Protein AF-A0A0M9YI30-F1 (afdb_monomer_lite)

pLDDT: mean 91.98, std 7.44, range [60.88, 98.0]

Sequence (126 aa):
MAKAGYGKRDAPDQAPRRADDFAGLEPREAAIAGYIDRLPEGAAIGYKVLAEELPDYGQQACRSALDRLTRAGHLRRIRIHLAQADGRRRWVTRTYFSRTARDADWWAAHVRFVRGLDAPGQPPAP

Radius of gyration: 14.35 Å; chains: 1; bounding box: 35×30×41 Å

Foldseek 3Di:
DADPPEEEDEDPDADPDDPCLCVVDDPLLSVLLVVRVPDDGRDHQQLCVSCVVPVVAHSVRSVVSQLVCQQQQQKFWWWAWDQDPVRDIDTDIYIYGGSHRDALVRVVVVNVVRVTDGDPPHDHHD

Structure (mmCIF, N/CA/C/O backbone):
data_AF-A0A0M9YI30-F1
#
_entry.id   AF-A0A0M9YI30-F1
#
loop_
_atom_site.group_PDB
_atom_site.id
_atom_site.type_symbol
_atom_site.label_atom_id
_atom_site.label_alt_id
_atom_site.label_comp_id
_atom_site.label_asym_id
_atom_site.label_entity_id
_atom_site.label_seq_id
_atom_site.pdbx_PDB_ins_code
_atom_site.Cartn_x
_atom_site.Cartn_y
_atom_site.Cartn_z
_atom_site.occupancy
_atom_site.B_iso_or_equiv
_atom_site.auth_seq_id
_atom_site.auth_comp_id
_atom_site.auth_asym_id
_atom_site.auth_atom_id
_atom_site.pdbx_PDB_model_num
ATOM 1 N N . MET A 1 1 ? 9.765 2.612 11.764 1.00 77.69 1 MET A N 1
ATOM 2 C CA . MET A 1 1 ? 8.367 2.279 12.147 1.00 77.69 1 MET A CA 1
ATOM 3 C C . MET A 1 1 ? 7.465 3.496 11.999 1.00 77.69 1 MET A C 1
ATOM 5 O O . MET A 1 1 ? 7.935 4.605 12.223 1.00 77.69 1 MET A O 1
ATOM 9 N N . ALA A 1 2 ? 6.196 3.320 11.613 1.00 74.62 2 ALA A N 1
ATOM 10 C CA . ALA A 1 2 ? 5.243 4.433 11.570 1.00 74.62 2 ALA A CA 1
ATOM 11 C C . ALA A 1 2 ? 4.769 4.823 12.982 1.00 74.62 2 ALA A C 1
ATOM 13 O O . ALA A 1 2 ? 4.845 4.026 13.918 1.00 74.62 2 ALA A O 1
ATOM 14 N N . LYS A 1 3 ? 4.230 6.042 13.137 1.00 73.50 3 LYS A N 1
ATOM 15 C CA . LYS A 1 3 ? 3.536 6.439 14.375 1.00 73.50 3 LYS A CA 1
ATOM 16 C C . LYS A 1 3 ? 2.410 5.439 14.681 1.00 73.50 3 LYS A C 1
ATOM 18 O O . LYS A 1 3 ? 1.760 4.947 13.759 1.00 73.50 3 LYS A O 1
ATOM 23 N N . ALA A 1 4 ? 2.140 5.171 15.962 1.00 63.25 4 ALA A N 1
ATOM 24 C CA . ALA A 1 4 ? 1.087 4.241 16.380 1.00 63.25 4 ALA A CA 1
ATOM 25 C C . ALA A 1 4 ? -0.241 4.556 15.669 1.00 63.25 4 ALA A C 1
ATOM 27 O O . ALA A 1 4 ? -0.662 5.711 15.638 1.00 63.25 4 ALA A O 1
ATOM 28 N N . GLY A 1 5 ? -0.881 3.547 15.071 1.00 60.88 5 GLY A N 1
ATOM 29 C CA . GLY A 1 5 ? -2.114 3.690 14.282 1.00 60.88 5 GLY A CA 1
ATOM 30 C C . GLY A 1 5 ? -1.926 4.028 12.796 1.00 60.88 5 GLY A C 1
ATOM 31 O O . GLY A 1 5 ? -2.899 3.912 12.052 1.00 60.88 5 GLY A O 1
ATOM 32 N N . TYR A 1 6 ? -0.709 4.367 12.365 1.00 71.00 6 TYR A N 1
ATOM 33 C CA . TYR A 1 6 ? -0.321 4.607 10.970 1.00 71.00 6 TYR A CA 1
ATOM 34 C C . TYR A 1 6 ? 0.507 3.423 10.430 1.00 71.00 6 TYR A C 1
ATOM 36 O O . TYR A 1 6 ? 0.844 2.506 11.181 1.00 71.00 6 TYR A O 1
ATOM 44 N N . GLY A 1 7 ? 0.828 3.441 9.133 1.00 83.38 7 GLY A N 1
ATOM 45 C CA . GLY A 1 7 ? 1.699 2.448 8.488 1.00 83.38 7 GLY A CA 1
ATOM 46 C C . GLY A 1 7 ? 0.969 1.375 7.675 1.00 83.38 7 GLY A C 1
ATOM 47 O O . GLY A 1 7 ? -0.261 1.408 7.549 1.00 83.38 7 GLY A O 1
ATOM 48 N N . LYS A 1 8 ? 1.767 0.461 7.108 1.00 94.25 8 LYS A N 1
ATOM 49 C CA . LYS A 1 8 ? 1.347 -0.722 6.346 1.00 94.25 8 LYS A CA 1
ATOM 50 C C . LYS A 1 8 ? 0.415 -1.596 7.185 1.00 94.25 8 LYS A C 1
ATOM 52 O O . LYS A 1 8 ? 0.678 -1.804 8.371 1.00 94.25 8 LYS A O 1
ATOM 57 N N . ARG A 1 9 ? -0.639 -2.107 6.554 1.00 95.62 9 ARG A N 1
ATOM 58 C CA . ARG A 1 9 ? -1.507 -3.176 7.051 1.00 95.62 9 ARG A CA 1
ATOM 59 C C . ARG A 1 9 ? -1.617 -4.260 6.003 1.00 95.62 9 ARG A C 1
ATOM 61 O O . ARG A 1 9 ? -1.952 -3.942 4.869 1.00 95.62 9 ARG A O 1
ATOM 68 N N . ASP A 1 10 ? -1.377 -5.505 6.361 1.00 94.06 10 ASP A N 1
ATOM 69 C CA . ASP A 1 10 ? -1.645 -6.602 5.441 1.00 94.06 10 ASP A CA 1
ATOM 70 C C . ASP A 1 10 ? -3.156 -6.849 5.321 1.00 94.06 10 ASP A C 1
ATOM 72 O O . ASP A 1 10 ? -3.888 -6.962 6.306 1.00 94.06 10 ASP A O 1
ATOM 76 N N . ALA A 1 11 ? -3.639 -6.884 4.082 1.00 92.94 11 ALA A N 1
ATOM 77 C CA . ALA A 1 11 ? -4.985 -7.321 3.750 1.00 92.94 11 ALA A CA 1
ATOM 78 C C . ALA A 1 11 ? -5.132 -8.827 4.052 1.00 92.94 11 ALA A C 1
ATOM 80 O O . ALA A 1 11 ? -4.167 -9.573 3.865 1.00 92.94 11 ALA A O 1
ATOM 81 N N . PRO A 1 12 ? -6.307 -9.306 4.496 1.00 89.75 12 PRO A N 1
ATOM 82 C CA . PRO A 1 12 ? -6.532 -10.727 4.750 1.00 89.75 12 PRO A CA 1
ATOM 83 C C . PRO A 1 12 ? -6.586 -11.556 3.454 1.00 89.75 12 PRO A C 1
ATOM 85 O O . PRO A 1 12 ? -6.568 -11.017 2.341 1.00 89.75 12 PRO A O 1
ATOM 88 N N . ASP A 1 13 ? -6.660 -12.878 3.628 1.00 86.44 13 ASP A N 1
ATOM 89 C CA . ASP A 1 13 ? -6.968 -13.876 2.591 1.00 86.44 13 ASP A CA 1
ATOM 90 C C . ASP A 1 13 ? -6.032 -13.847 1.375 1.00 86.44 13 ASP A C 1
ATOM 92 O O . ASP A 1 13 ? -6.458 -14.040 0.234 1.00 86.44 13 ASP A O 1
ATOM 96 N N . GLN A 1 14 ? -4.755 -13.532 1.602 1.00 83.94 14 GLN A N 1
ATOM 97 C CA . GLN A 1 14 ? -3.741 -13.499 0.549 1.00 83.94 14 GLN A CA 1
ATOM 98 C C . GLN A 1 14 ? -3.326 -14.916 0.156 1.00 83.94 14 GLN A C 1
ATOM 100 O O . GLN A 1 14 ? -3.201 -15.799 1.008 1.00 83.94 14 GLN A O 1
ATOM 105 N N . ALA A 1 15 ? -3.050 -15.115 -1.132 1.00 82.75 15 ALA A N 1
ATOM 106 C CA . ALA A 1 15 ? -2.456 -16.358 -1.601 1.00 82.75 15 ALA A CA 1
ATOM 107 C C . ALA A 1 15 ? -1.066 -16.589 -0.960 1.00 82.75 15 ALA A C 1
ATOM 109 O O . ALA A 1 15 ? -0.390 -15.629 -0.554 1.00 82.75 15 ALA A O 1
ATOM 110 N N . PRO A 1 16 ? -0.603 -17.853 -0.874 1.00 84.88 16 PRO A N 1
ATOM 111 C CA . PRO A 1 16 ? 0.780 -18.154 -0.515 1.00 84.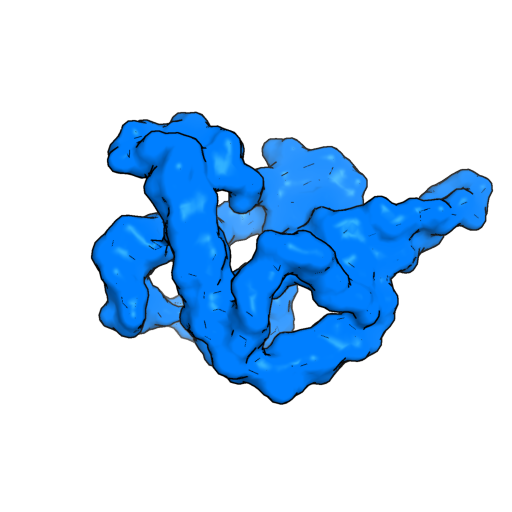88 16 PRO A CA 1
ATOM 112 C C . PRO A 1 16 ? 1.768 -17.372 -1.389 1.00 84.88 16 PRO A C 1
ATOM 114 O O . PRO A 1 16 ? 1.485 -17.132 -2.559 1.00 84.88 16 PRO A O 1
ATOM 117 N N . ARG A 1 17 ? 2.927 -16.998 -0.826 1.00 86.31 17 ARG A N 1
ATOM 118 C CA . ARG A 1 17 ? 4.000 -16.301 -1.563 1.00 86.31 17 ARG A CA 1
ATOM 119 C C . ARG A 1 17 ? 4.419 -17.102 -2.794 1.00 86.31 17 ARG A C 1
ATOM 121 O O . ARG A 1 17 ? 4.707 -18.293 -2.674 1.00 86.31 17 ARG A O 1
ATOM 128 N N . ARG A 1 18 ? 4.529 -16.428 -3.932 1.00 86.62 18 ARG A N 1
ATOM 129 C CA . ARG A 1 18 ? 5.069 -16.938 -5.190 1.00 86.62 18 ARG A CA 1
ATOM 130 C C . ARG A 1 18 ? 6.062 -15.940 -5.780 1.00 86.62 18 ARG A C 1
ATOM 132 O O . ARG A 1 18 ? 6.082 -14.761 -5.442 1.00 86.62 18 ARG A O 1
ATOM 139 N N . ALA A 1 19 ? 6.933 -16.430 -6.655 1.00 83.12 19 ALA A N 1
ATOM 140 C CA . ALA A 1 19 ? 7.932 -15.581 -7.303 1.00 83.12 19 ALA A CA 1
ATOM 141 C C . ALA A 1 19 ? 7.305 -14.592 -8.307 1.00 83.12 19 ALA A C 1
ATOM 143 O O . ALA A 1 19 ? 7.893 -13.555 -8.597 1.00 83.12 19 ALA A O 1
ATOM 144 N N . ASP A 1 20 ? 6.117 -14.908 -8.819 1.00 86.69 20 ASP A N 1
ATOM 145 C CA . ASP A 1 20 ? 5.411 -14.198 -9.885 1.00 86.69 20 ASP A CA 1
ATOM 146 C C . ASP A 1 20 ? 4.273 -13.295 -9.383 1.00 86.69 20 ASP A C 1
ATOM 148 O O . ASP A 1 20 ? 3.550 -12.721 -10.195 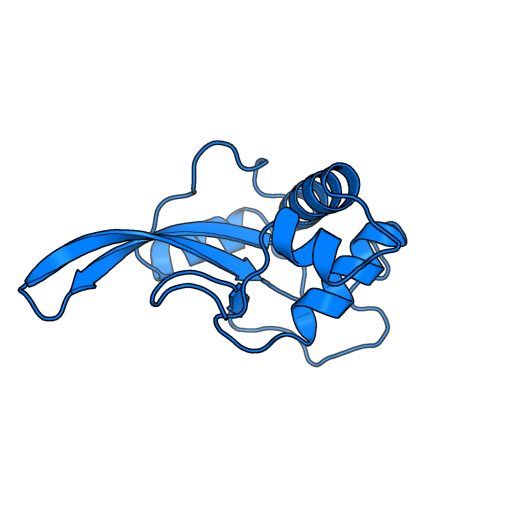1.00 86.69 20 ASP A O 1
ATOM 152 N N . ASP A 1 21 ? 4.148 -13.092 -8.067 1.00 89.50 21 ASP A N 1
ATOM 153 C CA . ASP A 1 21 ? 3.066 -12.302 -7.453 1.00 89.50 21 ASP A CA 1
ATOM 154 C C . ASP A 1 21 ? 2.948 -10.864 -8.005 1.00 89.50 21 ASP A C 1
ATOM 156 O O . ASP A 1 21 ? 1.879 -10.258 -7.956 1.00 89.50 21 ASP A O 1
ATOM 160 N N . PHE A 1 22 ? 4.039 -10.321 -8.556 1.00 95.44 22 PHE A N 1
ATOM 161 C CA . PHE A 1 22 ? 4.106 -8.980 -9.144 1.00 95.44 22 PHE A CA 1
ATOM 162 C C . PHE A 1 22 ? 4.470 -8.982 -10.635 1.00 95.44 22 PHE A C 1
ATOM 164 O O . PHE A 1 22 ? 4.834 -7.937 -11.169 1.00 95.44 22 PHE A O 1
ATOM 171 N N . ALA A 1 23 ? 4.384 -10.125 -11.323 1.00 90.69 23 ALA A N 1
ATOM 172 C CA . ALA A 1 23 ? 4.814 -10.256 -12.718 1.00 90.69 23 ALA A CA 1
ATOM 173 C C . ALA A 1 23 ? 4.024 -9.368 -13.703 1.00 90.69 23 ALA A C 1
ATOM 175 O O . ALA A 1 23 ? 4.520 -9.064 -14.783 1.00 90.69 23 ALA A O 1
ATOM 176 N N . GLY A 1 24 ? 2.814 -8.930 -13.333 1.00 91.19 24 GLY A N 1
ATOM 177 C CA . GLY A 1 24 ? 2.001 -7.992 -14.118 1.00 91.19 24 GLY A CA 1
ATOM 178 C C . GLY A 1 24 ? 2.360 -6.511 -13.934 1.00 91.19 24 GLY A C 1
ATOM 179 O O . GLY A 1 24 ? 1.700 -5.653 -14.516 1.00 91.19 24 GLY A O 1
ATOM 180 N N . LEU A 1 25 ? 3.355 -6.191 -13.101 1.00 96.25 25 LEU A N 1
ATOM 181 C CA . LEU A 1 25 ? 3.794 -4.823 -12.837 1.00 96.25 25 LEU A CA 1
ATOM 182 C C . L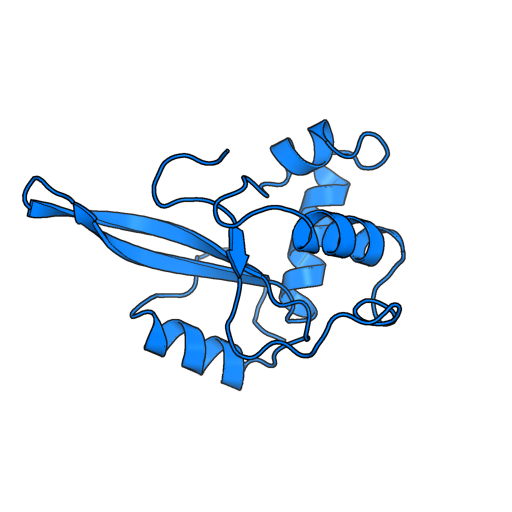EU A 1 25 ? 5.074 -4.491 -13.609 1.00 96.25 25 LEU A C 1
ATOM 184 O O . LEU A 1 25 ? 5.948 -5.333 -13.794 1.00 96.25 25 LEU A O 1
ATOM 188 N N . GLU A 1 26 ? 5.223 -3.217 -13.972 1.00 96.00 26 GLU A N 1
ATOM 189 C CA . GLU A 1 26 ? 6.491 -2.676 -14.466 1.00 96.00 26 GLU A CA 1
ATOM 190 C C . GLU A 1 26 ? 7.628 -2.898 -13.443 1.00 96.00 26 GLU A C 1
ATOM 192 O O . GLU A 1 26 ? 7.369 -2.877 -12.232 1.00 96.00 26 GLU A O 1
ATOM 197 N N . PRO A 1 27 ? 8.899 -3.041 -13.877 1.00 96.19 27 PRO A N 1
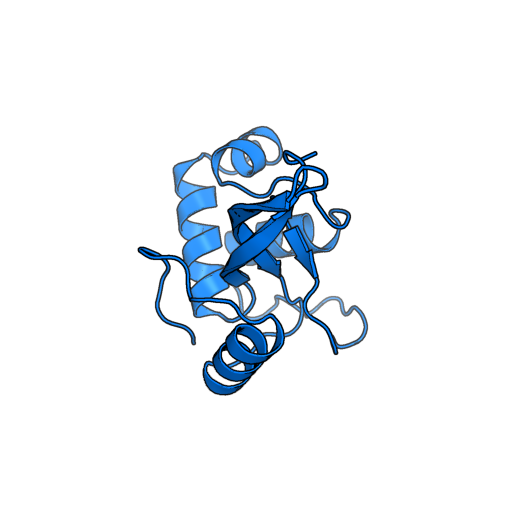ATOM 198 C CA . PRO A 1 27 ? 10.002 -3.446 -12.998 1.00 96.19 27 PRO A CA 1
ATOM 199 C C . PRO A 1 27 ? 10.155 -2.611 -11.719 1.00 96.19 27 PRO A C 1
ATOM 201 O O . PRO A 1 27 ? 10.390 -3.157 -10.640 1.00 96.19 27 PRO A O 1
ATOM 204 N N . ARG A 1 28 ? 9.967 -1.286 -11.807 1.00 97.19 28 ARG A N 1
ATOM 205 C CA . ARG A 1 28 ? 10.020 -0.387 -10.641 1.00 97.19 28 ARG A CA 1
ATOM 206 C C . ARG A 1 28 ? 8.904 -0.700 -9.645 1.00 97.19 28 ARG A C 1
ATOM 208 O O . ARG A 1 28 ? 9.144 -0.788 -8.443 1.00 97.19 28 ARG A O 1
ATOM 215 N N . GLU A 1 29 ? 7.675 -0.813 -10.132 1.00 97.94 29 GLU A N 1
ATOM 216 C CA . GLU A 1 29 ? 6.501 -1.097 -9.315 1.00 97.94 29 GLU A CA 1
ATOM 217 C C . GLU A 1 29 ? 6.599 -2.485 -8.666 1.00 97.94 29 GLU A C 1
ATOM 219 O O . GLU A 1 29 ? 6.329 -2.601 -7.470 1.00 97.94 29 GLU A O 1
ATOM 224 N N . ALA A 1 30 ? 7.071 -3.497 -9.402 1.00 97.19 30 ALA A N 1
ATOM 225 C CA . ALA A 1 30 ? 7.329 -4.836 -8.875 1.00 97.19 30 ALA A CA 1
ATOM 226 C C . ALA A 1 30 ? 8.401 -4.829 -7.770 1.00 97.19 30 ALA A C 1
ATOM 228 O O . ALA A 1 30 ? 8.202 -5.419 -6.706 1.00 97.19 30 ALA A O 1
ATOM 229 N N . ALA A 1 31 ? 9.513 -4.113 -7.977 1.00 96.38 31 ALA A N 1
ATOM 230 C CA . ALA A 1 31 ? 10.579 -3.993 -6.982 1.00 96.38 31 ALA A CA 1
ATOM 231 C C . ALA A 1 31 ? 10.084 -3.326 -5.686 1.00 96.38 31 ALA A C 1
ATOM 233 O O . ALA A 1 31 ? 10.338 -3.827 -4.586 1.00 96.38 31 ALA A O 1
ATOM 234 N N . ILE A 1 32 ? 9.329 -2.229 -5.807 1.00 97.69 32 ILE A N 1
ATOM 235 C CA . ILE A 1 32 ? 8.754 -1.513 -4.661 1.00 97.69 32 ILE A CA 1
ATOM 236 C C . ILE A 1 32 ? 7.697 -2.371 -3.949 1.00 97.69 32 ILE A C 1
ATOM 238 O O . ILE A 1 32 ? 7.695 -2.428 -2.720 1.00 97.69 32 ILE A O 1
ATOM 242 N N . ALA A 1 33 ? 6.830 -3.077 -4.681 1.00 97.50 33 ALA A N 1
ATOM 243 C CA . ALA A 1 33 ? 5.841 -3.981 -4.091 1.00 97.50 33 ALA A CA 1
ATOM 244 C C . ALA A 1 33 ? 6.500 -5.137 -3.329 1.00 97.50 33 ALA A C 1
ATOM 246 O O . ALA A 1 33 ? 6.118 -5.423 -2.194 1.00 97.50 33 ALA A O 1
ATOM 247 N N . GLY A 1 34 ? 7.543 -5.741 -3.904 1.00 96.31 34 GLY A N 1
ATOM 248 C CA . GLY A 1 34 ? 8.330 -6.781 -3.249 1.00 96.31 34 GLY A CA 1
ATOM 249 C C . GLY A 1 34 ? 9.033 -6.286 -1.985 1.00 96.31 34 GLY A C 1
ATOM 250 O O . GLY A 1 34 ? 9.087 -7.011 -0.991 1.00 96.31 34 GLY A O 1
ATOM 251 N N . TYR A 1 35 ? 9.540 -5.048 -1.982 1.00 96.44 35 TYR A N 1
ATOM 252 C CA . TYR A 1 35 ? 10.070 -4.426 -0.766 1.00 96.44 35 TYR A CA 1
ATOM 253 C C . TYR A 1 35 ? 8.972 -4.268 0.297 1.00 96.44 35 TYR A C 1
ATOM 255 O O . TYR A 1 35 ? 9.157 -4.723 1.424 1.00 96.44 35 TYR A O 1
ATOM 263 N N . ILE A 1 36 ? 7.805 -3.719 -0.066 1.00 96.81 36 ILE A N 1
ATOM 264 C CA . ILE A 1 36 ? 6.666 -3.538 0.850 1.00 96.81 36 ILE A CA 1
ATOM 265 C C . ILE A 1 36 ? 6.169 -4.878 1.423 1.00 96.81 36 ILE A C 1
ATOM 267 O O . ILE A 1 36 ? 5.896 -4.937 2.621 1.00 96.81 36 ILE A O 1
ATOM 271 N N . ASP A 1 37 ? 6.088 -5.954 0.630 1.00 95.56 37 ASP A N 1
ATOM 272 C CA . ASP A 1 37 ? 5.630 -7.282 1.091 1.00 95.56 37 ASP A CA 1
ATOM 273 C C . ASP A 1 37 ? 6.499 -7.865 2.215 1.00 95.56 37 ASP A C 1
ATOM 275 O O . ASP A 1 37 ? 6.006 -8.585 3.088 1.00 95.56 37 ASP A O 1
ATOM 279 N N . ARG A 1 38 ? 7.799 -7.551 2.209 1.00 94.00 38 ARG A N 1
ATOM 280 C CA . ARG A 1 38 ? 8.747 -8.013 3.232 1.00 94.00 38 ARG A CA 1
ATOM 281 C C . ARG A 1 38 ? 8.714 -7.170 4.503 1.00 94.00 38 ARG A C 1
ATOM 283 O O . ARG A 1 38 ? 9.218 -7.618 5.531 1.00 94.00 38 ARG A O 1
ATOM 290 N N . LEU A 1 39 ? 8.135 -5.970 4.455 1.00 94.88 39 LEU A N 1
ATOM 291 C CA . LEU A 1 39 ? 8.056 -5.108 5.625 1.00 94.88 39 LEU A CA 1
ATOM 292 C C . LEU A 1 39 ? 7.062 -5.654 6.657 1.00 94.88 39 LEU A C 1
ATOM 294 O O . LEU A 1 39 ? 5.976 -6.117 6.286 1.00 94.88 39 LEU A O 1
ATOM 298 N N . PRO A 1 40 ? 7.382 -5.530 7.956 1.00 92.81 40 PRO A N 1
ATOM 299 C CA . PRO A 1 40 ? 6.472 -5.935 9.010 1.00 92.81 40 PRO A CA 1
ATOM 300 C C . PRO A 1 40 ? 5.228 -5.043 9.059 1.00 92.81 40 PRO A C 1
ATOM 302 O O . PRO A 1 40 ? 5.207 -3.887 8.619 1.00 92.81 40 PRO A O 1
ATOM 305 N N . GLU A 1 41 ? 4.188 -5.592 9.669 1.00 91.94 41 GLU A N 1
ATOM 306 C CA . GLU A 1 41 ? 2.949 -4.901 9.997 1.00 91.94 41 GLU A CA 1
ATOM 307 C C . GLU A 1 41 ? 3.234 -3.587 10.761 1.00 91.94 41 GLU A C 1
ATOM 309 O O . GLU A 1 41 ? 3.967 -3.556 11.750 1.00 91.94 41 GLU A O 1
ATOM 314 N N . GLY A 1 42 ? 2.670 -2.463 10.304 1.00 91.94 42 GLY A N 1
ATOM 315 C CA . GLY A 1 42 ? 2.916 -1.134 10.883 1.00 91.94 42 GLY A CA 1
ATOM 316 C C . GLY A 1 42 ? 4.178 -0.406 10.392 1.00 91.94 42 GLY A C 1
ATOM 317 O O . GLY A 1 42 ? 4.467 0.700 10.868 1.00 91.94 42 GLY A O 1
ATOM 318 N N . ALA A 1 43 ? 4.921 -0.958 9.428 1.00 94.31 43 ALA A N 1
ATOM 319 C CA . ALA A 1 43 ? 6.028 -0.247 8.789 1.00 94.31 43 ALA A CA 1
ATOM 320 C C . ALA A 1 43 ? 5.565 1.047 8.091 1.00 94.31 43 ALA A C 1
ATOM 322 O O . ALA A 1 43 ? 4.426 1.167 7.631 1.00 94.31 43 ALA A O 1
ATOM 323 N N . ALA A 1 44 ? 6.447 2.043 8.008 1.00 93.38 44 ALA A N 1
ATOM 324 C CA . ALA A 1 44 ? 6.159 3.267 7.268 1.00 93.38 44 ALA A CA 1
ATOM 325 C C . ALA A 1 44 ? 6.440 3.036 5.777 1.00 93.38 44 ALA A C 1
ATOM 327 O O . ALA A 1 44 ? 7.536 2.632 5.422 1.00 93.38 44 ALA A O 1
ATOM 328 N N . ILE A 1 45 ? 5.451 3.299 4.920 1.00 95.06 45 ILE A N 1
ATOM 329 C CA . ILE A 1 45 ? 5.539 3.064 3.465 1.00 95.06 45 ILE A CA 1
ATOM 330 C C . ILE A 1 45 ? 5.140 4.302 2.651 1.00 95.06 45 ILE A C 1
ATOM 332 O O . ILE A 1 45 ? 4.601 4.211 1.552 1.00 95.06 45 ILE A O 1
ATOM 336 N N . GLY A 1 46 ? 5.337 5.492 3.225 1.00 93.31 46 GLY A N 1
ATOM 337 C CA . GLY A 1 46 ? 5.151 6.747 2.497 1.00 93.31 46 GLY A CA 1
ATOM 338 C C . GLY A 1 46 ? 6.270 6.957 1.477 1.00 93.31 46 GLY A C 1
ATOM 339 O O . GLY A 1 46 ? 7.387 6.505 1.695 1.00 93.31 46 GLY A O 1
ATOM 340 N N . TYR A 1 47 ? 5.995 7.692 0.397 1.00 95.25 47 TYR A N 1
ATOM 341 C CA . TYR A 1 47 ? 6.949 7.870 -0.708 1.00 95.25 47 TYR A CA 1
ATOM 342 C C . TYR A 1 47 ? 8.319 8.429 -0.281 1.00 95.25 47 TYR A C 1
ATOM 344 O O . TYR A 1 47 ? 9.317 8.082 -0.895 1.00 95.25 47 TYR A O 1
ATOM 352 N N . LYS A 1 48 ? 8.381 9.268 0.766 1.00 95.38 48 LYS A N 1
ATOM 353 C CA . LYS A 1 48 ? 9.654 9.768 1.316 1.00 95.38 48 LYS A CA 1
ATOM 354 C C . LYS A 1 48 ? 10.472 8.648 1.953 1.00 95.38 48 LYS A C 1
ATOM 356 O O . LYS A 1 48 ? 11.626 8.483 1.604 1.00 95.38 48 LYS A O 1
ATOM 361 N N . VAL A 1 49 ? 9.826 7.849 2.804 1.00 95.69 49 VAL A N 1
ATOM 362 C CA . VAL A 1 49 ? 10.454 6.702 3.474 1.00 95.69 49 VAL A CA 1
ATOM 363 C C . VAL A 1 49 ? 10.927 5.684 2.444 1.00 95.69 49 VAL A C 1
ATOM 365 O O . VAL A 1 49 ? 12.052 5.220 2.507 1.00 95.69 49 VAL A O 1
ATOM 368 N N . LEU A 1 50 ? 10.095 5.375 1.447 1.00 96.50 50 LEU A N 1
ATOM 369 C CA . LEU A 1 50 ? 10.488 4.436 0.397 1.00 96.50 50 LEU A CA 1
ATOM 370 C C . LEU A 1 50 ? 11.676 4.944 -0.426 1.00 96.50 50 LEU A C 1
ATOM 372 O O . LEU A 1 50 ? 12.517 4.137 -0.786 1.00 96.50 50 LEU A O 1
ATOM 376 N N . ALA A 1 51 ? 11.762 6.246 -0.704 1.00 96.81 51 ALA A N 1
ATOM 377 C CA . ALA A 1 51 ? 12.882 6.816 -1.453 1.00 96.81 51 ALA A CA 1
ATOM 378 C C . ALA A 1 51 ? 14.189 6.881 -0.644 1.00 96.81 51 ALA A C 1
ATOM 380 O O . ALA A 1 51 ? 15.265 6.903 -1.229 1.00 96.81 51 ALA A O 1
ATOM 381 N N . GLU A 1 52 ? 14.106 6.928 0.687 1.00 96.62 52 GLU A N 1
ATOM 382 C CA . GLU A 1 52 ? 15.274 6.815 1.571 1.00 96.62 52 GLU A CA 1
ATOM 383 C C . GLU A 1 52 ? 15.806 5.373 1.604 1.00 96.62 52 GLU A C 1
ATOM 385 O O . GLU A 1 52 ? 17.012 5.157 1.577 1.00 96.62 52 GLU A O 1
ATOM 390 N N . GLU A 1 53 ? 14.904 4.390 1.615 1.00 96.50 53 GLU A N 1
ATOM 391 C CA . GLU A 1 53 ? 15.240 2.962 1.700 1.00 96.50 53 GLU A CA 1
ATOM 392 C C . GLU A 1 53 ? 15.593 2.326 0.343 1.00 96.50 53 GLU A C 1
ATOM 394 O O . GLU A 1 53 ? 16.263 1.296 0.287 1.00 96.50 53 GLU A O 1
ATOM 399 N N . LEU A 1 54 ? 15.122 2.916 -0.758 1.00 95.75 54 LEU A N 1
ATOM 400 C CA . LEU A 1 54 ? 15.340 2.450 -2.126 1.00 95.75 54 LEU A CA 1
ATOM 401 C C . LEU A 1 54 ? 16.057 3.552 -2.924 1.00 95.75 54 LEU A C 1
ATOM 403 O O . LEU A 1 54 ? 15.398 4.287 -3.662 1.00 95.75 54 LEU A O 1
ATOM 407 N N . PRO A 1 55 ? 17.393 3.683 -2.798 1.00 91.00 55 PRO A N 1
ATOM 408 C CA . PRO A 1 55 ? 18.142 4.806 -3.370 1.00 91.00 55 PRO A CA 1
ATOM 409 C C . PRO A 1 55 ? 18.075 4.876 -4.903 1.00 91.00 55 PRO A C 1
ATOM 411 O O . PRO A 1 55 ? 18.206 5.960 -5.471 1.00 91.00 55 PRO A O 1
ATOM 414 N N . ASP A 1 56 ? 17.786 3.756 -5.572 1.00 95.56 56 ASP A N 1
ATOM 415 C CA . ASP A 1 56 ? 17.559 3.700 -7.023 1.00 95.56 56 ASP A CA 1
ATOM 416 C C . ASP A 1 56 ? 16.273 4.435 -7.456 1.00 95.56 56 ASP A C 1
ATOM 418 O O . ASP A 1 56 ? 16.083 4.747 -8.635 1.00 95.56 56 ASP A O 1
ATOM 422 N N . TYR A 1 57 ? 15.368 4.732 -6.515 1.00 96.00 57 TYR A N 1
ATOM 423 C CA . TYR A 1 57 ? 14.071 5.349 -6.772 1.00 96.00 57 TYR A CA 1
ATOM 424 C C . TYR A 1 57 ? 13.886 6.636 -5.961 1.00 96.00 57 TYR A C 1
ATOM 426 O O . TYR A 1 57 ? 13.564 6.628 -4.778 1.00 96.00 57 TYR A O 1
ATOM 434 N N . GLY A 1 58 ? 13.980 7.787 -6.632 1.00 96.88 58 GLY A N 1
ATOM 435 C CA . GLY A 1 58 ? 13.677 9.077 -6.006 1.00 96.88 58 GLY A CA 1
ATOM 436 C C . GLY A 1 58 ? 12.208 9.225 -5.568 1.00 96.88 58 GLY A C 1
ATOM 437 O O . GLY A 1 58 ? 11.315 8.498 -6.008 1.00 96.88 58 GLY A O 1
ATOM 438 N N . GLN A 1 59 ? 11.918 10.253 -4.761 1.00 97.50 59 GLN A N 1
ATOM 439 C CA . GLN A 1 59 ? 10.585 10.499 -4.175 1.00 97.50 59 GLN A CA 1
ATOM 440 C C . GLN A 1 59 ? 9.430 10.477 -5.194 1.00 97.50 59 GLN A C 1
ATOM 442 O O . GLN A 1 59 ? 8.365 9.923 -4.909 1.00 97.50 59 GLN A O 1
ATOM 447 N N . GLN A 1 60 ? 9.627 11.053 -6.386 1.00 97.69 60 GLN A N 1
ATOM 448 C CA . GLN A 1 60 ? 8.608 11.072 -7.442 1.00 97.69 60 GLN A CA 1
ATOM 449 C C . GLN A 1 60 ? 8.365 9.682 -8.046 1.00 97.69 60 GLN A C 1
ATOM 451 O O . GLN A 1 60 ? 7.224 9.340 -8.372 1.00 97.69 60 GLN A O 1
ATOM 456 N N . ALA A 1 61 ? 9.416 8.866 -8.160 1.00 97.31 61 ALA A N 1
ATOM 457 C CA . ALA A 1 61 ? 9.322 7.490 -8.628 1.00 97.31 61 ALA A CA 1
ATOM 458 C C . ALA A 1 61 ? 8.542 6.638 -7.616 1.00 97.31 61 ALA A C 1
ATOM 460 O O . ALA A 1 61 ? 7.578 5.976 -8.000 1.00 97.31 61 ALA A O 1
ATOM 461 N N . CYS A 1 62 ? 8.858 6.749 -6.321 1.00 98.00 62 CYS A N 1
ATOM 462 C CA . CYS A 1 62 ? 8.116 6.066 -5.258 1.00 98.00 62 CYS A CA 1
ATOM 463 C C . CYS A 1 62 ? 6.651 6.509 -5.191 1.00 98.00 62 CYS A C 1
ATOM 465 O O . CYS A 1 62 ? 5.760 5.672 -5.067 1.00 98.00 62 CYS A O 1
ATOM 467 N N . ARG A 1 63 ? 6.370 7.815 -5.313 1.00 96.88 63 ARG A N 1
ATOM 468 C CA . ARG A 1 63 ? 4.990 8.324 -5.345 1.00 96.88 63 ARG A CA 1
ATOM 469 C C . ARG A 1 63 ? 4.205 7.737 -6.518 1.00 96.88 63 ARG A C 1
ATOM 471 O O . ARG A 1 63 ? 3.101 7.237 -6.319 1.00 96.88 63 ARG A O 1
ATOM 478 N N . SER A 1 64 ? 4.791 7.761 -7.713 1.00 97.75 64 SER A N 1
ATOM 479 C CA . SER A 1 64 ? 4.161 7.216 -8.921 1.00 97.75 64 SER A CA 1
ATOM 480 C C . SER A 1 64 ? 3.927 5.710 -8.805 1.00 97.75 64 SER A C 1
ATOM 482 O O . SER A 1 64 ? 2.875 5.222 -9.210 1.00 97.75 64 SER A O 1
ATOM 484 N N . ALA A 1 65 ? 4.869 4.980 -8.206 1.00 97.88 65 ALA A N 1
ATOM 485 C CA . ALA A 1 65 ? 4.729 3.551 -7.974 1.00 97.88 65 ALA A CA 1
ATOM 486 C C . ALA A 1 65 ? 3.583 3.238 -7.006 1.00 97.88 65 ALA A C 1
ATOM 488 O O . ALA A 1 65 ? 2.744 2.405 -7.323 1.00 97.88 65 ALA A O 1
ATOM 489 N N . LEU A 1 66 ? 3.467 3.949 -5.879 1.00 97.31 66 LEU A N 1
ATOM 490 C CA . LEU A 1 66 ? 2.343 3.774 -4.946 1.00 97.31 66 LEU A CA 1
ATOM 491 C C . LEU A 1 66 ? 0.981 4.024 -5.616 1.00 97.31 66 LEU A C 1
ATOM 493 O O . LEU A 1 66 ? 0.012 3.304 -5.358 1.00 97.31 66 LEU A O 1
ATOM 497 N N . ASP A 1 67 ? 0.906 5.013 -6.505 1.00 97.44 67 ASP A N 1
ATOM 498 C CA . ASP A 1 67 ? -0.305 5.293 -7.274 1.00 97.44 67 ASP A CA 1
ATOM 499 C C . ASP A 1 67 ? -0.611 4.190 -8.305 1.00 97.44 67 ASP A C 1
ATOM 501 O O . ASP A 1 67 ? -1.778 3.856 -8.522 1.00 97.44 67 ASP A O 1
ATOM 505 N N . ARG A 1 68 ? 0.406 3.595 -8.941 1.00 97.88 68 ARG A N 1
ATOM 506 C CA . ARG A 1 68 ? 0.219 2.446 -9.844 1.00 97.88 68 ARG A CA 1
ATOM 507 C C . ARG A 1 68 ? -0.167 1.179 -9.091 1.00 97.88 68 ARG A C 1
ATOM 509 O O . ARG A 1 68 ? -1.092 0.505 -9.514 1.00 97.88 68 ARG A O 1
ATOM 516 N N . LEU A 1 69 ? 0.444 0.913 -7.941 1.00 97.88 69 LEU A N 1
ATOM 517 C CA . LEU A 1 69 ? 0.070 -0.197 -7.064 1.00 97.88 69 LEU A CA 1
ATOM 518 C C . LEU A 1 69 ? -1.368 -0.071 -6.550 1.00 97.88 69 LEU A C 1
ATOM 520 O O . LEU A 1 69 ? -2.051 -1.078 -6.401 1.00 97.88 69 LEU A O 1
ATOM 524 N N . THR A 1 70 ? -1.848 1.156 -6.323 1.00 97.62 70 THR A N 1
ATOM 525 C CA . THR A 1 70 ? -3.263 1.393 -5.995 1.00 97.62 70 THR A CA 1
ATOM 526 C C . THR A 1 70 ? -4.166 1.008 -7.168 1.00 97.62 70 THR A C 1
ATOM 528 O O . THR A 1 70 ? -5.125 0.271 -6.975 1.00 97.62 70 THR A O 1
ATOM 531 N N . ARG A 1 71 ? -3.834 1.446 -8.391 1.00 97.12 71 ARG A N 1
ATOM 532 C CA . ARG A 1 71 ? -4.593 1.094 -9.607 1.00 97.12 71 ARG A CA 1
ATOM 533 C C . ARG A 1 71 ? -4.504 -0.382 -9.980 1.00 97.12 71 ARG A C 1
ATOM 535 O O . ARG A 1 71 ? -5.404 -0.878 -10.627 1.00 97.12 71 ARG A O 1
ATOM 542 N N . ALA A 1 72 ? -3.430 -1.062 -9.597 1.00 96.81 72 ALA A N 1
ATOM 543 C CA . ALA A 1 72 ? -3.257 -2.496 -9.803 1.00 96.81 72 ALA A CA 1
ATOM 544 C C . ALA A 1 72 ? -3.888 -3.337 -8.677 1.00 96.81 72 ALA A C 1
ATOM 546 O O . ALA A 1 72 ? -3.760 -4.554 -8.674 1.00 96.81 72 ALA A O 1
ATOM 547 N N . GLY A 1 73 ? -4.536 -2.708 -7.688 1.00 96.81 73 GLY A N 1
ATOM 548 C CA . GLY A 1 73 ? -5.243 -3.423 -6.628 1.00 96.81 73 GLY A CA 1
ATOM 549 C C . GLY A 1 73 ? -4.378 -3.969 -5.499 1.00 96.81 73 GLY A C 1
ATOM 550 O O . GLY A 1 73 ? -4.890 -4.703 -4.659 1.00 96.81 73 GLY A O 1
ATOM 551 N N . HIS A 1 74 ? -3.100 -3.601 -5.434 1.00 97.25 74 HIS A N 1
ATOM 552 C CA . HIS A 1 74 ? -2.188 -4.026 -4.368 1.00 97.25 74 HIS A CA 1
ATOM 553 C C . HIS A 1 74 ? -2.201 -3.095 -3.157 1.00 97.25 74 HIS A C 1
ATOM 555 O O . HIS A 1 74 ? -1.728 -3.473 -2.086 1.00 97.25 74 HIS A O 1
ATOM 561 N N . LEU A 1 75 ? -2.714 -1.871 -3.306 1.00 97.31 75 LEU A N 1
ATOM 562 C CA . LEU A 1 75 ? -2.758 -0.881 -2.235 1.00 97.31 75 LEU A CA 1
ATOM 563 C C . LEU A 1 75 ? -4.123 -0.215 -2.112 1.00 97.31 75 LEU A C 1
ATOM 565 O O . LEU A 1 75 ? -4.749 0.145 -3.105 1.00 97.31 75 LEU A O 1
ATOM 569 N N . ARG A 1 76 ? -4.511 0.084 -0.870 1.00 97.31 76 ARG A N 1
ATOM 570 C CA . ARG A 1 76 ? -5.603 1.018 -0.588 1.00 97.31 76 ARG A CA 1
ATOM 571 C C . ARG A 1 76 ? -5.340 1.831 0.666 1.00 97.31 76 ARG A C 1
ATOM 573 O O . ARG A 1 76 ? -4.959 1.298 1.705 1.00 97.31 76 ARG A O 1
ATOM 580 N N . ARG A 1 77 ? -5.555 3.144 0.599 1.00 96.00 77 ARG A N 1
ATOM 581 C CA . ARG A 1 77 ? -5.496 4.028 1.769 1.00 96.00 77 ARG A CA 1
ATOM 582 C C . ARG A 1 77 ? -6.891 4.165 2.361 1.00 96.00 77 ARG A C 1
ATOM 584 O O . ARG A 1 77 ? -7.793 4.690 1.720 1.00 96.00 77 ARG A O 1
ATOM 591 N N . ILE A 1 78 ? -7.058 3.744 3.607 1.00 96.00 78 ILE A N 1
ATOM 592 C CA . ILE A 1 78 ? -8.353 3.741 4.289 1.00 96.00 78 ILE A CA 1
ATOM 593 C C . ILE A 1 78 ? -8.241 4.580 5.559 1.00 96.00 78 ILE A C 1
ATOM 595 O O . ILE A 1 78 ? -7.359 4.374 6.398 1.00 96.00 78 ILE A O 1
ATOM 599 N N . ARG A 1 79 ? -9.136 5.557 5.698 1.00 94.62 79 ARG A N 1
ATOM 600 C CA . ARG A 1 79 ? -9.337 6.324 6.924 1.00 94.62 79 ARG A CA 1
ATOM 601 C C . ARG A 1 79 ? -10.185 5.503 7.882 1.00 94.62 79 ARG A C 1
ATOM 603 O O . ARG A 1 79 ? -11.288 5.105 7.532 1.00 94.62 79 ARG A O 1
ATOM 610 N N . ILE A 1 80 ? -9.690 5.285 9.093 1.00 93.00 80 ILE A N 1
ATOM 611 C CA . ILE A 1 80 ? -10.390 4.547 10.147 1.00 93.00 80 ILE A CA 1
ATOM 612 C C . ILE A 1 80 ? -10.482 5.430 11.382 1.00 93.00 80 ILE A C 1
ATOM 614 O O . ILE A 1 80 ? -9.542 6.158 11.717 1.00 93.00 80 ILE A O 1
ATOM 618 N N . HIS A 1 81 ? -11.623 5.368 12.055 1.00 88.88 81 HIS A N 1
ATOM 619 C CA . HIS A 1 81 ? -11.861 6.084 13.293 1.00 88.88 81 HIS A CA 1
ATOM 620 C C . HIS A 1 81 ? -11.471 5.201 14.484 1.00 88.88 81 HIS A C 1
ATOM 622 O O . HIS A 1 81 ? -12.143 4.215 14.779 1.00 88.88 81 HIS A O 1
ATOM 628 N N . LEU A 1 82 ? -10.363 5.526 15.150 1.00 83.69 82 LEU A N 1
ATOM 629 C CA . LEU A 1 82 ? -9.872 4.767 16.301 1.00 83.69 82 LEU A CA 1
ATOM 630 C C . LEU A 1 82 ? -10.287 5.443 17.605 1.00 83.69 82 LEU A C 1
ATOM 632 O O . LEU A 1 82 ? -10.095 6.652 17.754 1.00 83.69 82 LEU A O 1
ATOM 636 N N . ALA A 1 83 ? -10.794 4.653 18.552 1.00 80.31 83 ALA A N 1
ATOM 637 C CA . ALA A 1 83 ? -10.904 5.061 19.947 1.00 80.31 83 ALA A CA 1
ATOM 638 C C . ALA A 1 83 ? -9.514 5.027 20.598 1.00 80.31 83 ALA A C 1
ATOM 640 O O . ALA A 1 83 ? -8.753 4.076 20.412 1.00 80.31 83 ALA A O 1
ATOM 641 N N . GLN A 1 84 ? -9.170 6.087 21.316 1.00 74.38 84 GLN A N 1
ATOM 642 C CA . GLN A 1 84 ? -7.966 6.178 22.128 1.00 74.38 84 GLN A CA 1
ATOM 643 C C . GLN A 1 84 ? -8.270 5.767 23.570 1.00 74.38 84 GLN A C 1
ATOM 645 O O . GLN A 1 84 ? -9.427 5.727 23.988 1.00 74.38 84 GLN A O 1
ATOM 650 N N . ALA A 1 85 ? -7.213 5.478 24.333 1.00 71.69 85 ALA A N 1
ATOM 651 C CA . ALA A 1 85 ? -7.316 5.097 25.741 1.00 71.69 85 ALA A CA 1
ATOM 652 C C . ALA A 1 85 ? -7.945 6.197 26.622 1.00 71.69 85 ALA A C 1
ATOM 654 O O . ALA A 1 85 ? -8.536 5.889 27.647 1.00 71.69 85 ALA A O 1
ATOM 655 N N . ASP A 1 86 ? -7.867 7.463 26.200 1.00 77.75 86 ASP A N 1
ATOM 656 C CA . ASP A 1 86 ? -8.476 8.622 26.868 1.00 77.75 86 ASP A CA 1
ATOM 657 C C . ASP A 1 86 ? -9.949 8.866 26.465 1.00 77.75 86 ASP A C 1
ATOM 659 O O . ASP A 1 86 ? -10.519 9.912 26.770 1.00 77.75 86 ASP A O 1
ATOM 663 N N . GLY A 1 87 ? -10.566 7.934 25.728 1.00 74.50 87 GLY A N 1
ATOM 664 C CA . GLY A 1 87 ? -11.943 8.042 25.241 1.00 74.50 87 GLY A CA 1
ATOM 665 C C . GLY A 1 87 ? -12.119 8.952 24.020 1.00 74.50 87 GLY A C 1
ATOM 666 O O . GLY A 1 87 ? -13.201 8.975 23.425 1.00 74.50 87 GLY A O 1
ATOM 667 N N . ARG A 1 88 ? -11.074 9.666 23.575 1.00 78.19 88 ARG A N 1
ATOM 668 C CA . ARG A 1 88 ? -11.137 10.480 22.355 1.00 78.19 88 ARG A CA 1
ATOM 669 C C . ARG A 1 88 ? -11.107 9.587 21.128 1.00 78.19 88 ARG A C 1
ATOM 671 O O . ARG A 1 88 ? -10.461 8.542 21.098 1.00 78.19 88 ARG A O 1
ATOM 678 N N . ARG A 1 89 ? -11.772 10.019 20.060 1.00 80.81 89 ARG A N 1
ATOM 679 C CA . ARG A 1 89 ? -11.704 9.333 18.770 1.00 80.81 89 ARG A CA 1
ATOM 680 C C . ARG A 1 89 ? -10.898 10.158 17.778 1.00 80.81 89 ARG A C 1
ATOM 682 O O . ARG A 1 89 ? -11.045 11.375 17.721 1.00 80.81 89 ARG A O 1
ATOM 689 N N . ARG A 1 90 ? -10.022 9.503 17.015 1.00 86.69 90 ARG A N 1
ATOM 690 C CA . ARG A 1 90 ? -9.239 10.161 15.960 1.00 86.69 90 ARG A CA 1
ATOM 691 C C . ARG A 1 90 ? -9.327 9.405 14.648 1.00 86.69 90 ARG A C 1
ATOM 693 O O . ARG A 1 90 ? -9.312 8.174 14.619 1.00 86.69 90 ARG A O 1
ATOM 700 N N . TRP A 1 91 ? -9.347 10.155 13.556 1.00 88.44 91 TRP A N 1
ATOM 701 C CA . TRP A 1 91 ? -9.144 9.596 12.229 1.00 88.44 91 TRP A CA 1
ATOM 702 C C . TRP A 1 91 ? -7.663 9.311 12.010 1.00 88.44 91 TRP A C 1
ATOM 704 O O . TRP A 1 91 ? -6.818 10.189 12.181 1.00 88.44 91 TRP A O 1
ATOM 714 N N . VAL A 1 92 ? -7.357 8.089 11.594 1.00 89.69 92 VAL A N 1
ATOM 715 C CA . VAL A 1 92 ? -6.037 7.714 11.087 1.00 89.69 92 VAL A CA 1
ATOM 716 C C . VAL A 1 92 ? -6.181 7.198 9.670 1.00 89.69 92 VAL A C 1
ATOM 718 O O . VAL A 1 92 ? -7.157 6.523 9.357 1.00 89.69 92 VAL A O 1
ATOM 721 N N . THR A 1 93 ? -5.205 7.487 8.818 1.00 91.00 93 THR A N 1
ATOM 722 C CA . THR A 1 93 ? -5.106 6.849 7.504 1.00 91.00 93 THR A CA 1
ATOM 723 C C . THR A 1 93 ? -4.149 5.675 7.617 1.00 91.00 93 THR A C 1
ATOM 725 O O . THR A 1 93 ? -2.990 5.852 7.998 1.00 91.00 93 THR A O 1
ATOM 728 N N . ARG A 1 94 ? -4.635 4.483 7.280 1.00 92.50 94 ARG A N 1
ATOM 729 C CA . ARG A 1 94 ? -3.829 3.271 7.143 1.00 92.50 94 ARG A CA 1
ATOM 730 C C . ARG A 1 94 ? -3.675 2.934 5.670 1.00 92.50 94 ARG A C 1
ATOM 732 O O . ARG A 1 94 ? -4.602 3.150 4.894 1.00 92.50 94 ARG A O 1
ATOM 739 N N . THR A 1 95 ? -2.518 2.404 5.302 1.00 95.19 95 THR A N 1
ATOM 740 C CA . THR A 1 95 ? -2.284 1.905 3.948 1.00 95.19 95 THR A CA 1
ATOM 741 C C . THR A 1 95 ? -2.329 0.389 4.001 1.00 95.19 95 THR A C 1
ATOM 743 O O . THR A 1 95 ? -1.442 -0.229 4.584 1.00 95.19 95 THR A O 1
ATOM 746 N N . TYR A 1 96 ? -3.378 -0.189 3.432 1.00 96.75 96 TYR A N 1
ATOM 747 C CA . TYR A 1 96 ? -3.543 -1.625 3.295 1.00 96.75 96 TYR A CA 1
ATOM 748 C C . TYR A 1 96 ? -2.795 -2.112 2.061 1.00 96.75 96 TYR A C 1
ATOM 750 O O . TYR A 1 96 ? -2.871 -1.476 1.012 1.00 96.75 96 TYR A O 1
ATOM 758 N N . PHE A 1 97 ? -2.072 -3.213 2.212 1.00 97.31 97 PHE A N 1
ATOM 759 C CA . PHE A 1 97 ? -1.293 -3.873 1.180 1.00 97.31 97 PHE A CA 1
ATOM 760 C C . PHE A 1 97 ? -1.805 -5.293 0.973 1.00 97.31 97 PHE A C 1
ATOM 762 O O . PHE A 1 97 ? -2.064 -6.009 1.938 1.00 97.31 97 PHE A O 1
ATOM 769 N N . SER A 1 98 ? -1.937 -5.703 -0.282 1.00 96.12 98 SER A N 1
ATOM 770 C CA . SER A 1 98 ? -2.235 -7.079 -0.653 1.00 96.12 98 SER A CA 1
ATOM 771 C C . SER A 1 98 ? -1.259 -7.530 -1.728 1.00 96.12 98 SER A C 1
ATOM 773 O O . SER A 1 98 ? -1.121 -6.888 -2.769 1.00 96.12 98 SER A O 1
ATOM 775 N N . ARG A 1 99 ? -0.586 -8.653 -1.481 1.00 95.25 99 ARG A N 1
ATOM 776 C CA . ARG A 1 99 ? 0.251 -9.311 -2.479 1.00 95.25 99 ARG A CA 1
ATOM 777 C C . ARG A 1 99 ? -0.581 -9.784 -3.664 1.00 95.25 99 ARG A C 1
ATOM 779 O O . ARG A 1 99 ? -0.173 -9.618 -4.802 1.00 95.25 99 ARG A O 1
ATOM 786 N N . THR A 1 100 ? -1.778 -10.294 -3.395 1.00 92.94 100 THR A N 1
ATOM 787 C CA . THR A 1 100 ? -2.775 -10.608 -4.421 1.00 92.94 100 THR A CA 1
ATOM 788 C C . THR A 1 100 ? -3.490 -9.327 -4.846 1.00 92.94 100 THR A C 1
ATOM 790 O O . THR A 1 100 ? -4.043 -8.632 -3.997 1.00 92.94 100 THR A O 1
ATOM 793 N N . ALA A 1 101 ? -3.512 -9.018 -6.143 1.00 94.38 101 ALA A N 1
ATOM 794 C CA . ALA A 1 101 ? -4.299 -7.902 -6.663 1.00 94.38 101 ALA A CA 1
ATOM 795 C C . ALA A 1 101 ? -5.790 -8.087 -6.320 1.00 94.38 101 ALA A C 1
ATOM 797 O O . ALA A 1 101 ? -6.353 -9.167 -6.509 1.00 94.38 101 ALA A O 1
ATOM 798 N N . ARG A 1 102 ? -6.423 -7.040 -5.782 1.00 95.94 102 ARG A N 1
ATOM 799 C CA . ARG A 1 102 ? -7.845 -7.022 -5.409 1.00 95.94 102 ARG A CA 1
ATOM 800 C C . ARG A 1 102 ? -8.602 -6.040 -6.287 1.00 95.94 102 ARG A C 1
ATOM 802 O O . ARG A 1 102 ? -8.120 -4.927 -6.465 1.00 95.94 102 ARG A O 1
ATOM 809 N N . ASP A 1 103 ? -9.770 -6.434 -6.779 1.00 96.44 103 ASP A N 1
ATOM 810 C CA . ASP A 1 103 ? -10.667 -5.577 -7.563 1.00 96.44 103 ASP A CA 1
ATOM 811 C C . ASP A 1 103 ? -11.381 -4.508 -6.704 1.00 96.44 103 ASP A C 1
ATOM 813 O O . ASP A 1 103 ? -11.258 -4.471 -5.469 1.00 96.44 103 ASP A O 1
ATOM 817 N N . ALA A 1 104 ? -12.112 -3.598 -7.360 1.00 96.56 104 ALA A N 1
ATOM 818 C CA . ALA A 1 104 ? -12.906 -2.573 -6.687 1.00 96.56 104 ALA A CA 1
ATOM 819 C C . ALA A 1 104 ? -13.920 -3.136 -5.684 1.00 96.56 104 ALA A C 1
ATOM 821 O O . ALA A 1 104 ? -14.061 -2.571 -4.594 1.00 96.56 104 ALA A O 1
ATOM 822 N N . ASP A 1 105 ? -14.607 -4.231 -6.011 1.00 97.62 105 ASP A N 1
ATOM 823 C CA . ASP A 1 105 ? -15.653 -4.801 -5.158 1.00 97.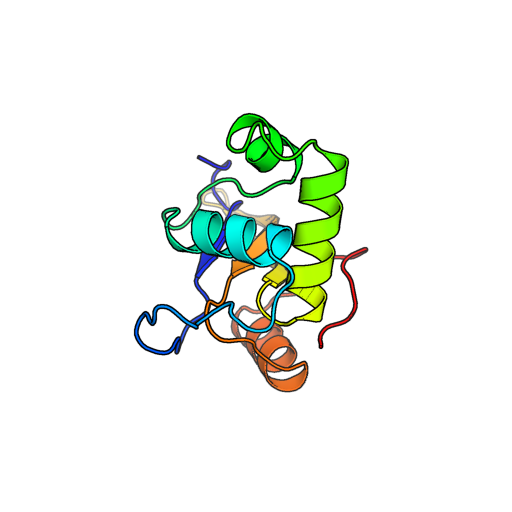62 105 ASP A CA 1
ATOM 824 C C . ASP A 1 105 ? -15.073 -5.359 -3.859 1.00 97.62 105 ASP A C 1
ATOM 826 O O . ASP A 1 105 ? -15.601 -5.101 -2.767 1.00 97.62 105 ASP A O 1
ATOM 830 N N . TRP A 1 106 ? -13.935 -6.046 -3.951 1.00 97.50 106 TRP A N 1
ATOM 831 C CA . TRP A 1 106 ? -13.197 -6.535 -2.800 1.00 97.50 106 TRP A CA 1
ATOM 832 C C . TRP A 1 106 ? -12.717 -5.376 -1.925 1.00 97.50 106 TRP A C 1
ATOM 834 O O . TRP A 1 106 ? -12.939 -5.387 -0.710 1.00 97.50 106 TRP A O 1
ATOM 844 N N . TRP A 1 107 ? -12.113 -4.333 -2.514 1.00 97.56 107 TRP A N 1
ATOM 845 C CA . TRP A 1 107 ? -11.669 -3.166 -1.745 1.00 97.56 107 TRP A CA 1
ATOM 846 C C . TRP A 1 107 ? -12.837 -2.441 -1.078 1.00 97.56 107 TRP A C 1
ATOM 848 O O . TRP A 1 107 ? -12.734 -2.079 0.095 1.00 97.56 107 TRP A O 1
ATOM 858 N N . ALA A 1 108 ? -13.965 -2.281 -1.770 1.00 97.31 108 ALA A N 1
ATOM 859 C CA . ALA A 1 108 ? -15.165 -1.676 -1.207 1.00 97.31 108 ALA A CA 1
ATOM 860 C C . ALA A 1 108 ? -15.714 -2.500 -0.030 1.00 97.31 108 ALA A C 1
ATOM 862 O O . ALA A 1 108 ? -16.091 -1.938 1.004 1.00 97.31 108 ALA A O 1
ATOM 863 N N . ALA A 1 109 ? -15.723 -3.831 -0.146 1.00 97.38 109 ALA A N 1
ATOM 864 C CA . ALA A 1 109 ? -16.087 -4.723 0.951 1.00 97.38 109 ALA A CA 1
ATOM 865 C C . ALA A 1 109 ? -15.119 -4.592 2.134 1.00 97.38 109 ALA A C 1
ATOM 867 O O . ALA A 1 109 ? -15.564 -4.473 3.278 1.00 97.38 109 ALA A O 1
ATOM 868 N N . HIS A 1 110 ? -13.813 -4.526 1.872 1.00 96.88 110 HIS A N 1
ATOM 869 C CA . HIS A 1 110 ? -12.802 -4.377 2.910 1.00 96.88 110 HIS A CA 1
ATOM 870 C C . HIS A 1 110 ? -12.904 -3.029 3.642 1.00 96.88 110 HIS A C 1
ATOM 872 O O . HIS A 1 110 ? -12.849 -2.994 4.871 1.00 96.88 110 HIS A O 1
ATOM 878 N N . VAL A 1 111 ? -13.135 -1.924 2.919 1.00 96.81 111 VAL A N 1
ATOM 879 C CA . VAL A 1 111 ? -13.385 -0.592 3.502 1.00 96.81 111 VAL A CA 1
ATOM 880 C C . VAL A 1 111 ? -14.566 -0.638 4.475 1.00 96.81 111 VAL A C 1
ATOM 882 O O . VAL A 1 111 ? -14.452 -0.141 5.599 1.00 96.81 111 VAL A O 1
ATOM 885 N N . ARG A 1 112 ? -15.676 -1.288 4.092 1.00 96.56 112 ARG A N 1
ATOM 886 C CA . ARG A 1 112 ? -16.840 -1.480 4.975 1.00 96.56 112 ARG A CA 1
ATOM 887 C C . ARG A 1 11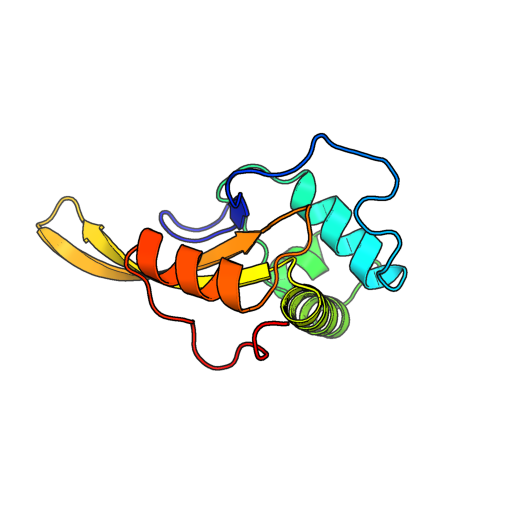2 ? -16.506 -2.357 6.180 1.00 96.56 112 ARG A C 1
ATOM 889 O O . ARG A 1 112 ? -16.869 -2.002 7.301 1.00 96.56 112 ARG A O 1
ATOM 896 N N . PHE A 1 113 ? -15.790 -3.462 5.967 1.00 95.19 113 PHE A N 1
ATOM 897 C CA . PHE A 1 113 ? -15.386 -4.397 7.020 1.00 95.19 113 PHE A CA 1
ATOM 898 C C . PHE A 1 113 ? -14.575 -3.703 8.121 1.00 95.19 113 PHE A C 1
ATOM 900 O O . PHE A 1 113 ? -14.887 -3.838 9.304 1.00 95.19 113 PHE A O 1
ATOM 907 N N . VAL A 1 114 ? -13.595 -2.874 7.745 1.00 93.75 114 VAL A N 1
ATOM 908 C CA . VAL A 1 114 ? -12.783 -2.110 8.708 1.00 93.75 114 VAL A CA 1
ATOM 909 C C . VAL A 1 114 ? -13.481 -0.849 9.233 1.00 93.75 114 VAL A C 1
ATOM 911 O O . VAL A 1 114 ? -12.860 -0.059 9.948 1.00 93.75 114 VAL A O 1
ATOM 914 N N . ARG A 1 115 ? -14.766 -0.648 8.892 1.00 94.25 115 ARG A N 1
ATOM 915 C CA . ARG A 1 115 ? -15.584 0.531 9.238 1.00 94.25 115 ARG A CA 1
ATOM 916 C C . ARG A 1 115 ? -14.886 1.840 8.865 1.00 94.25 115 ARG A C 1
ATOM 918 O O . ARG A 1 115 ? -14.884 2.808 9.628 1.00 94.25 115 ARG A O 1
ATOM 925 N N . GLY A 1 116 ? -14.228 1.822 7.713 1.00 94.69 116 GLY A N 1
ATOM 926 C CA . GLY A 1 116 ? -13.434 2.923 7.208 1.00 94.69 116 GLY A CA 1
ATOM 927 C C . GLY A 1 116 ? -14.132 3.711 6.110 1.00 94.69 116 GLY A C 1
ATOM 928 O O . GLY A 1 116 ? -15.249 3.418 5.694 1.00 94.69 116 GLY A O 1
ATOM 929 N N . LEU A 1 117 ? -13.414 4.719 5.633 1.00 95.69 117 LEU A N 1
ATOM 930 C CA . LEU A 1 117 ? -13.724 5.487 4.436 1.00 95.69 117 LEU A CA 1
ATOM 931 C C . LEU A 1 117 ? -12.476 5.530 3.569 1.00 95.69 117 LEU A C 1
ATOM 933 O O . LEU A 1 117 ? -11.362 5.603 4.093 1.00 95.69 117 LEU A O 1
ATOM 937 N N . ASP A 1 118 ? -12.639 5.542 2.255 1.00 95.38 118 ASP A N 1
ATOM 938 C CA . ASP A 1 118 ? -11.497 5.757 1.379 1.00 95.38 118 ASP A CA 1
ATOM 939 C C . ASP A 1 118 ? -10.824 7.101 1.666 1.00 95.38 118 ASP A C 1
ATOM 941 O O . ASP A 1 118 ? -11.468 8.136 1.864 1.00 95.38 118 ASP A O 1
ATOM 945 N N . ALA A 1 119 ? -9.492 7.087 1.724 1.00 93.31 119 ALA A N 1
ATOM 946 C CA . ALA A 1 119 ? -8.731 8.312 1.871 1.00 93.31 119 ALA A CA 1
ATOM 947 C C . ALA A 1 119 ? -8.881 9.187 0.611 1.00 93.31 119 ALA A C 1
ATOM 949 O O . ALA A 1 119 ? -8.841 8.664 -0.506 1.00 93.31 119 ALA A O 1
ATOM 950 N N . PRO A 1 120 ? -9.007 10.516 0.761 1.00 91.50 120 PRO A N 1
ATOM 951 C CA . PRO A 1 120 ? -9.087 11.421 -0.380 1.00 91.50 120 PRO A CA 1
ATOM 952 C C . PRO A 1 120 ? -7.763 11.459 -1.156 1.00 91.50 120 PRO A C 1
ATOM 954 O O . PRO A 1 120 ? -6.685 11.250 -0.591 1.00 91.50 120 PRO A O 1
ATOM 957 N N . GLY A 1 121 ? -7.840 11.765 -2.455 1.00 90.19 121 GLY A N 1
ATOM 958 C CA . GLY A 1 121 ? -6.660 11.963 -3.306 1.00 90.19 121 GLY A CA 1
ATOM 959 C C . GLY A 1 121 ? -5.826 10.699 -3.550 1.00 90.19 121 GLY A C 1
ATOM 960 O O . GLY A 1 121 ? -4.633 10.800 -3.839 1.00 90.19 121 GLY A O 1
ATOM 961 N N . GLN A 1 122 ? -6.411 9.510 -3.383 1.00 92.62 122 GLN A N 1
ATOM 962 C CA . GLN A 1 122 ? -5.853 8.274 -3.932 1.00 92.62 122 GLN A CA 1
ATOM 963 C C . GLN A 1 122 ? -6.478 7.969 -5.298 1.00 92.62 122 GLN A C 1
ATOM 965 O O . GLN A 1 122 ? -7.604 8.406 -5.546 1.00 92.62 122 GLN A O 1
ATOM 970 N N . PRO A 1 123 ? -5.776 7.237 -6.178 1.00 94.44 123 PRO A N 1
ATOM 971 C CA . PRO A 1 123 ? -6.363 6.737 -7.417 1.00 94.44 123 PRO A CA 1
ATOM 972 C C . PRO A 1 123 ? -7.674 5.964 -7.177 1.00 94.44 123 PRO A C 1
ATOM 974 O O . PRO A 1 123 ? -7.880 5.443 -6.073 1.00 94.44 123 PRO A O 1
ATOM 977 N N . PRO A 1 124 ? -8.562 5.856 -8.182 1.00 90.69 124 PRO A N 1
ATOM 978 C CA . PRO A 1 124 ? -9.705 4.953 -8.085 1.00 90.69 124 PRO A CA 1
ATOM 979 C C . PRO A 1 124 ? -9.229 3.522 -7.792 1.00 90.69 124 PRO A C 1
ATOM 981 O O . PRO A 1 124 ? -8.077 3.175 -8.070 1.00 90.69 124 PRO A O 1
ATOM 984 N N . ALA A 1 125 ? -10.099 2.729 -7.167 1.00 87.19 125 ALA A N 1
ATOM 985 C CA . ALA A 1 125 ? -9.859 1.294 -7.073 1.00 87.19 125 ALA A CA 1
ATOM 986 C C . ALA A 1 125 ? -9.831 0.688 -8.499 1.00 87.19 125 ALA A C 1
ATOM 988 O O . ALA A 1 125 ? -10.435 1.296 -9.388 1.00 87.19 125 ALA A O 1
ATOM 989 N N . PRO A 1 126 ? -9.090 -0.414 -8.716 1.00 88.38 126 PRO A N 1
ATOM 990 C CA . PRO A 1 126 ? -9.011 -1.118 -10.003 1.00 88.38 126 PRO A CA 1
ATOM 991 C C . PRO A 1 126 ? -10.371 -1.467 -10.596 1.00 88.38 126 PRO A C 1
ATOM 993 O O . PRO A 1 126 ? -11.250 -1.900 -9.816 1.00 88.38 126 PRO A O 1
#

Secondary structure (DSSP, 8-state):
-PPTT-SEEEPSSPPPP-TTTTTTS-HHHHHHHHHHHHSPTT----HHHHHHH-TTS-HHHHHHHHHHHHHTTSEEEEEEEEEPTTS-EEEEEEEEE-SS---HHHHHHHHHHTTEEEPTTSPPP-